Protein AF-A0A4E0QWT2-F1 (afdb_mono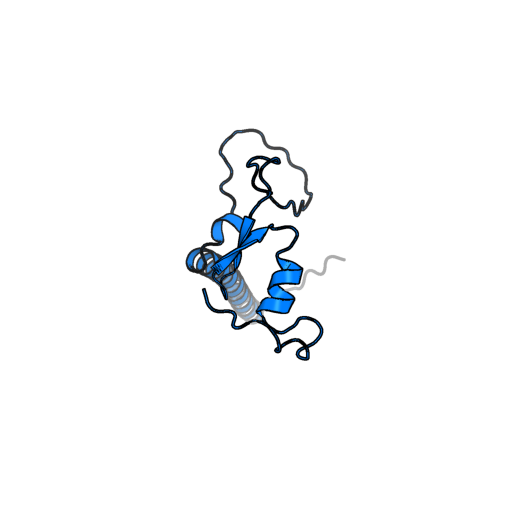mer)

Solvent-accessible surface area (backbone atoms only — not comparable to full-atom values): 7936 Å² total; per-residue (Å²): 136,86,81,77,73,85,82,80,48,68,70,59,54,52,55,50,48,54,54,48,51,53,50,50,52,52,55,50,48,52,55,51,50,53,51,51,51,23,54,78,70,72,46,36,65,76,79,56,59,78,74,72,92,66,85,79,88,74,95,70,100,64,94,71,92,67,84,81,69,77,90,69,68,100,80,61,85,55,64,43,68,40,92,87,77,65,46,81,34,45,54,96,50,40,67,67,45,48,29,50,77,72,66,75,34,94,63,86,82,71,83,74,84,76,95,66,93,128

Radius of gyration: 27.82 Å; Cα contacts (8 Å, |Δi|>4): 43; chains: 1; bounding box: 59×50×70 Å

Structure (mmCIF, N/CA/C/O backbone):
data_AF-A0A4E0QWT2-F1
#
_entry.id   AF-A0A4E0QWT2-F1
#
loop_
_atom_site.group_PDB
_atom_site.id
_atom_site.type_symbol
_atom_site.label_atom_id
_atom_site.label_alt_id
_atom_site.label_comp_id
_atom_site.label_asym_id
_atom_site.label_entity_id
_atom_site.label_seq_id
_atom_site.pdbx_PDB_ins_code
_atom_site.Cartn_x
_atom_site.Cartn_y
_atom_site.Cartn_z
_atom_site.occupancy
_atom_site.B_iso_or_equiv
_atom_site.auth_seq_id
_atom_site.auth_comp_id
_atom_site.auth_asym_id
_atom_site.auth_atom_id
_atom_site.pdbx_PDB_model_num
ATOM 1 N N . MET A 1 1 ? -25.158 21.713 11.020 1.00 38.06 1 MET A N 1
ATOM 2 C CA . MET A 1 1 ? -25.816 20.612 11.754 1.00 38.06 1 MET A CA 1
ATOM 3 C C . MET A 1 1 ? -24.760 19.940 12.617 1.00 38.06 1 MET A C 1
ATOM 5 O O . MET A 1 1 ? -24.001 19.138 12.103 1.00 38.06 1 MET A O 1
ATOM 9 N N . ASN A 1 2 ? -24.641 20.340 13.886 1.00 46.22 2 ASN A N 1
ATOM 10 C CA . ASN A 1 2 ? -23.763 19.670 14.849 1.00 46.22 2 ASN A CA 1
ATOM 11 C C . ASN A 1 2 ? -24.590 18.598 15.555 1.00 46.22 2 ASN A C 1
ATOM 13 O O . ASN A 1 2 ? -25.318 18.898 16.500 1.00 46.22 2 ASN A O 1
ATOM 17 N N . THR A 1 3 ? -24.520 17.364 15.068 1.00 51.03 3 THR A N 1
ATOM 18 C CA . THR A 1 3 ? -25.080 16.207 15.767 1.00 51.03 3 THR A CA 1
ATOM 19 C C . THR A 1 3 ? -24.137 15.858 16.912 1.00 51.03 3 THR A C 1
ATOM 21 O O . THR A 1 3 ? -23.235 15.038 16.762 1.00 51.03 3 THR A O 1
ATOM 24 N N . LYS A 1 4 ? -24.308 16.517 18.063 1.00 56.72 4 LYS A N 1
ATOM 25 C CA . LYS A 1 4 ? -23.804 15.966 19.323 1.00 56.72 4 LYS A CA 1
ATOM 26 C C . LYS A 1 4 ? -24.608 14.694 19.578 1.00 56.72 4 LYS A C 1
ATOM 28 O O . LYS A 1 4 ? -25.752 14.772 20.014 1.00 56.72 4 LYS A O 1
ATOM 33 N N . PHE A 1 5 ? -24.045 13.548 19.211 1.00 57.19 5 PHE A N 1
ATOM 34 C CA . PHE A 1 5 ? -24.546 12.264 19.674 1.00 57.19 5 PHE A CA 1
ATOM 35 C C . PHE A 1 5 ? -24.346 12.233 21.195 1.00 57.19 5 PHE A C 1
ATOM 37 O O . PHE A 1 5 ? -23.219 12.447 21.643 1.00 57.19 5 PHE A O 1
ATOM 44 N N . PRO A 1 6 ? -25.400 12.038 22.001 1.00 57.22 6 PRO A N 1
ATOM 45 C CA . PRO A 1 6 ? -25.236 11.846 23.430 1.00 57.22 6 PRO A CA 1
ATOM 46 C C . PRO A 1 6 ? -24.704 10.427 23.652 1.00 57.22 6 PRO A C 1
ATOM 48 O O . PRO A 1 6 ? -25.461 9.460 23.715 1.00 57.22 6 PRO A O 1
ATOM 51 N N . THR A 1 7 ? -23.381 10.280 23.696 1.00 61.94 7 THR A N 1
ATOM 52 C CA . THR A 1 7 ? -22.708 9.052 24.137 1.00 61.94 7 THR A CA 1
ATOM 53 C C . THR A 1 7 ? -22.578 9.068 25.657 1.00 61.94 7 THR A C 1
ATOM 55 O O . THR A 1 7 ? -21.482 9.183 26.193 1.00 61.94 7 THR A O 1
ATOM 58 N N . ASP A 1 8 ? -23.714 8.963 26.348 1.00 63.38 8 ASP A N 1
ATOM 59 C CA . ASP A 1 8 ? -23.768 8.821 27.813 1.00 63.38 8 ASP A CA 1
ATOM 60 C C . ASP A 1 8 ? -23.942 7.348 28.243 1.00 63.38 8 ASP A C 1
ATOM 62 O O . ASP A 1 8 ? -24.102 7.046 29.423 1.00 63.38 8 ASP A O 1
ATOM 66 N N . ASN A 1 9 ? -23.912 6.407 27.287 1.00 72.56 9 ASN A N 1
ATOM 67 C CA . ASN A 1 9 ? -23.956 4.973 27.564 1.00 72.56 9 ASN A CA 1
ATOM 68 C C . ASN A 1 9 ? -22.526 4.433 27.745 1.00 72.56 9 ASN A C 1
ATOM 70 O O . ASN A 1 9 ? -21.819 4.298 26.745 1.00 72.56 9 ASN A O 1
ATOM 74 N N . PRO A 1 10 ? -22.097 4.072 28.970 1.00 76.50 10 PRO A N 1
ATOM 75 C CA . PRO A 1 10 ? -20.720 3.646 29.241 1.00 76.50 10 PRO A CA 1
ATOM 76 C C . PRO A 1 10 ? -20.326 2.393 28.449 1.00 76.50 10 PRO A C 1
ATOM 78 O O . PRO A 1 10 ? -19.205 2.312 27.964 1.00 76.50 10 PRO A O 1
ATOM 81 N N . GLN A 1 11 ? -21.274 1.478 28.226 1.00 80.31 11 GLN A N 1
ATOM 82 C CA . GLN A 1 11 ? -21.059 0.279 27.407 1.00 80.31 11 GLN A CA 1
ATOM 83 C C . GLN A 1 11 ? -20.816 0.605 25.928 1.00 80.31 11 GLN A C 1
ATOM 85 O O . GLN A 1 11 ? -20.059 -0.083 25.257 1.00 80.31 11 GLN A O 1
ATOM 90 N N . LEU A 1 12 ? -21.449 1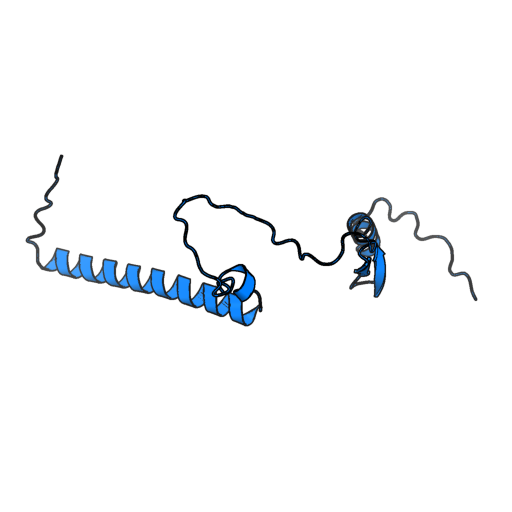.660 25.403 1.00 83.81 12 LEU A N 1
ATOM 91 C CA . LEU A 1 12 ? -21.241 2.074 24.015 1.00 83.81 12 LEU A CA 1
ATOM 92 C C . LEU A 1 12 ? -19.867 2.724 23.841 1.00 83.81 12 LEU A C 1
ATOM 94 O O . LEU A 1 12 ? -19.212 2.506 22.828 1.00 83.81 12 LEU A O 1
ATOM 98 N N . THR A 1 13 ? -19.432 3.506 24.828 1.00 85.25 13 THR A N 1
ATOM 99 C CA . THR A 1 13 ? -18.107 4.133 24.835 1.00 85.25 13 THR A CA 1
ATOM 100 C C . THR A 1 13 ? -16.990 3.094 24.936 1.00 85.25 13 THR A C 1
ATOM 102 O O . THR A 1 13 ? -15.979 3.234 24.260 1.00 85.25 13 THR A O 1
ATOM 105 N N . GLU A 1 14 ? -17.182 2.041 25.732 1.00 89.94 14 GLU A N 1
ATOM 106 C CA . GLU A 1 14 ? -16.239 0.921 25.844 1.00 89.94 14 GLU A CA 1
ATOM 107 C C . GLU A 1 14 ? -16.063 0.198 24.502 1.00 89.94 14 GLU A C 1
ATOM 109 O O . GLU A 1 14 ? -14.952 0.140 23.986 1.00 89.94 14 GLU A O 1
ATOM 114 N N . VAL A 1 15 ? -17.166 -0.205 23.861 1.00 91.81 15 VAL A N 1
ATOM 115 C CA . VAL A 1 15 ? -17.134 -0.849 22.533 1.00 91.81 15 VAL A CA 1
ATOM 116 C C . VAL A 1 15 ? -16.544 0.072 21.459 1.00 91.81 15 VAL A C 1
ATOM 118 O O . VAL A 1 15 ? -15.828 -0.379 20.570 1.00 91.81 15 VAL A O 1
ATOM 121 N N . LEU A 1 16 ? -16.827 1.377 21.515 1.00 92.19 16 LEU A N 1
ATOM 122 C CA . LEU A 1 16 ? -16.238 2.343 20.584 1.00 92.19 16 LEU A CA 1
ATOM 123 C C . LEU A 1 16 ? -14.720 2.441 20.745 1.00 92.19 16 LEU A C 1
ATOM 125 O O . LEU A 1 16 ? -14.026 2.517 19.735 1.00 92.19 16 LEU A O 1
ATOM 129 N N . ASN A 1 17 ? -14.216 2.442 21.979 1.00 92.00 17 ASN A N 1
ATOM 130 C CA . ASN A 1 17 ? -12.779 2.487 22.230 1.00 92.00 17 ASN A CA 1
ATOM 131 C C . ASN A 1 17 ? -12.093 1.213 21.735 1.00 92.00 17 ASN A C 1
ATOM 133 O O . ASN A 1 17 ? -11.092 1.326 21.041 1.00 92.00 17 ASN A O 1
ATOM 137 N N . GLU A 1 18 ? -12.672 0.036 21.985 1.00 95.69 18 GLU A N 1
ATOM 138 C CA . GLU A 1 18 ? -12.144 -1.234 21.460 1.00 95.69 18 GLU A CA 1
ATOM 139 C C . GLU A 1 18 ? -12.031 -1.212 19.929 1.00 95.69 18 GLU A C 1
ATOM 141 O O . GLU A 1 18 ? -10.988 -1.536 19.368 1.00 95.69 18 GLU A O 1
ATOM 146 N N . VAL A 1 19 ? -13.075 -0.748 19.235 1.00 95.62 19 VAL A N 1
ATOM 147 C CA . VAL A 1 19 ? -13.061 -0.643 17.766 1.00 95.62 19 VAL A CA 1
ATOM 148 C C . VAL A 1 19 ? -12.024 0.371 17.279 1.00 95.62 19 VAL A C 1
ATOM 150 O O . VAL A 1 19 ? -11.394 0.169 16.240 1.00 95.62 19 VAL A O 1
ATOM 153 N N . VAL A 1 20 ? -11.861 1.487 17.988 1.00 96.25 20 VAL A N 1
ATOM 154 C CA . VAL A 1 20 ? -10.855 2.497 17.644 1.00 96.25 20 VAL A CA 1
ATOM 155 C C . VAL A 1 20 ? -9.446 1.945 17.845 1.00 96.25 20 VAL A C 1
ATOM 157 O O . VAL A 1 20 ? -8.612 2.140 16.963 1.00 96.25 20 VAL A O 1
ATOM 160 N N . ASP A 1 21 ? -9.196 1.228 18.936 1.00 96.69 21 ASP A N 1
ATOM 161 C CA . ASP A 1 21 ? -7.905 0.598 19.213 1.00 96.69 21 ASP A CA 1
ATOM 162 C C . ASP A 1 21 ? -7.567 -0.452 18.141 1.00 96.69 21 ASP A C 1
ATOM 164 O O . ASP A 1 21 ? -6.484 -0.399 17.555 1.00 96.69 21 ASP A O 1
ATOM 168 N N . ASP A 1 22 ? -8.526 -1.301 17.756 1.00 96.75 22 ASP A N 1
ATOM 169 C CA . ASP A 1 22 ? -8.356 -2.275 16.666 1.00 96.75 22 ASP A CA 1
ATOM 170 C C . ASP A 1 22 ? -8.024 -1.600 15.321 1.00 96.75 22 ASP A C 1
ATOM 172 O O . ASP A 1 22 ? -7.203 -2.089 14.529 1.00 96.75 22 ASP A O 1
ATOM 176 N N . LEU A 1 23 ? -8.660 -0.458 15.034 1.00 97.00 23 LEU A N 1
ATOM 177 C CA . LEU A 1 23 ? -8.384 0.326 13.829 1.00 97.00 23 LEU A CA 1
ATOM 178 C C . LEU A 1 23 ? -6.986 0.946 13.869 1.00 97.00 23 LEU A C 1
ATOM 180 O O . LEU A 1 23 ? -6.295 0.951 12.845 1.00 97.00 23 LEU A O 1
ATOM 184 N N . ILE A 1 24 ? -6.568 1.460 15.026 1.00 97.00 24 ILE A N 1
ATOM 185 C CA . ILE A 1 24 ? -5.233 2.029 15.225 1.00 97.00 24 ILE A CA 1
ATOM 186 C C . ILE A 1 24 ? -4.178 0.946 14.997 1.00 97.00 24 ILE A C 1
ATOM 188 O O . ILE A 1 24 ? -3.269 1.151 14.187 1.00 97.00 24 ILE A O 1
ATOM 192 N N . ASP A 1 25 ? -4.335 -0.216 15.624 1.00 97.38 25 ASP A N 1
ATOM 193 C CA . ASP A 1 25 ? -3.405 -1.336 15.481 1.00 97.38 25 ASP A CA 1
ATOM 194 C C . ASP A 1 25 ? -3.321 -1.818 14.031 1.00 97.38 25 ASP A C 1
ATOM 196 O O . ASP A 1 25 ? -2.222 -2.003 13.497 1.00 97.38 25 ASP A O 1
ATOM 200 N N . SER A 1 26 ? -4.463 -1.929 13.348 1.00 96.06 26 SER A N 1
ATOM 201 C CA . SER A 1 26 ? -4.509 -2.288 11.926 1.00 96.06 26 SER A CA 1
ATOM 202 C C . SER A 1 26 ? -3.734 -1.286 11.059 1.00 96.06 26 SER A C 1
ATOM 204 O O . SER A 1 26 ? -2.919 -1.684 10.223 1.00 96.06 26 SER A O 1
ATOM 206 N N . CYS A 1 27 ? -3.915 0.019 11.291 1.00 95.75 27 CYS A N 1
ATOM 207 C CA . CYS A 1 27 ? -3.194 1.065 10.558 1.00 95.75 27 CYS A CA 1
ATOM 208 C C . CYS A 1 27 ? -1.680 1.031 10.822 1.00 95.75 27 CYS A C 1
ATOM 210 O O . CYS A 1 27 ? -0.878 1.221 9.901 1.00 95.75 27 CYS A O 1
ATOM 212 N N . ILE A 1 28 ? -1.276 0.801 12.074 1.00 96.69 28 ILE A N 1
ATOM 213 C CA . ILE A 1 28 ? 0.138 0.738 12.458 1.00 96.69 28 ILE A CA 1
ATOM 214 C C . ILE A 1 28 ? 0.808 -0.481 11.814 1.00 96.69 28 ILE A C 1
ATOM 216 O O . ILE A 1 28 ? 1.891 -0.356 11.229 1.00 96.69 28 ILE A O 1
ATOM 220 N N . LEU A 1 29 ? 0.165 -1.649 11.877 1.00 95.81 29 LEU A N 1
ATOM 221 C CA . LEU A 1 29 ? 0.691 -2.888 11.303 1.00 95.81 29 LEU A CA 1
ATOM 222 C C . LEU A 1 29 ? 0.869 -2.792 9.787 1.00 95.81 29 LEU A C 1
ATOM 224 O O . LEU A 1 29 ? 1.906 -3.223 9.275 1.00 95.81 29 LEU A O 1
ATOM 228 N N . ASP A 1 30 ? -0.074 -2.172 9.077 1.00 95.06 30 ASP A N 1
ATOM 229 C CA . ASP A 1 30 ? 0.040 -1.940 7.635 1.00 95.06 30 ASP A CA 1
ATOM 230 C C . ASP A 1 30 ? 1.293 -1.121 7.285 1.00 95.06 30 ASP A C 1
ATOM 232 O O . ASP A 1 30 ? 2.059 -1.494 6.387 1.00 95.06 30 ASP A O 1
ATOM 236 N N . GLY A 1 31 ? 1.561 -0.045 8.034 1.00 90.69 31 GLY A N 1
ATOM 237 C CA . GLY A 1 31 ? 2.769 0.766 7.862 1.00 90.69 31 GLY A CA 1
ATOM 238 C C . GLY A 1 31 ? 4.055 -0.025 8.123 1.00 90.69 31 GLY A C 1
ATOM 239 O O . GLY A 1 31 ? 4.995 0.012 7.317 1.00 90.69 31 GLY A O 1
ATOM 240 N N . ILE A 1 32 ? 4.085 -0.799 9.212 1.00 94.50 32 ILE A N 1
ATOM 241 C CA . ILE A 1 32 ? 5.234 -1.644 9.574 1.00 94.50 32 ILE A CA 1
ATOM 242 C C . ILE A 1 32 ? 5.494 -2.694 8.491 1.00 94.50 32 ILE A C 1
ATOM 244 O O . ILE A 1 32 ? 6.637 -2.860 8.055 1.00 94.50 32 ILE A O 1
ATOM 248 N N . PHE A 1 33 ? 4.461 -3.393 8.018 1.00 94.88 33 PHE A N 1
ATOM 249 C CA . PHE A 1 33 ? 4.620 -4.427 6.999 1.00 94.88 33 PHE A CA 1
ATOM 250 C C . PHE A 1 33 ? 5.012 -3.858 5.641 1.00 94.88 33 PHE A C 1
ATOM 252 O O . PHE A 1 33 ? 5.834 -4.472 4.952 1.00 94.88 33 PHE A O 1
ATOM 259 N N . ALA A 1 34 ? 4.501 -2.685 5.266 1.00 90.88 34 ALA A N 1
ATOM 260 C CA . ALA A 1 34 ? 4.928 -1.996 4.054 1.00 90.88 34 ALA A CA 1
ATOM 261 C C . ALA A 1 34 ? 6.432 -1.683 4.092 1.00 90.88 34 ALA A C 1
ATOM 263 O O . ALA A 1 34 ? 7.153 -1.997 3.138 1.00 90.88 34 ALA A O 1
ATOM 264 N N . MET A 1 35 ? 6.921 -1.147 5.212 1.00 88.69 35 MET A N 1
ATOM 265 C CA . MET A 1 35 ? 8.339 -0.838 5.406 1.00 88.69 35 MET A CA 1
ATOM 266 C C . MET A 1 35 ? 9.204 -2.103 5.484 1.00 88.69 35 MET A C 1
ATOM 268 O O . MET A 1 35 ? 10.227 -2.195 4.806 1.00 88.69 35 MET A O 1
ATOM 272 N N . HIS A 1 36 ? 8.783 -3.119 6.237 1.00 92.94 36 HIS A N 1
ATOM 273 C CA . HIS A 1 36 ? 9.497 -4.393 6.322 1.00 92.94 36 HIS A CA 1
ATOM 274 C C . HIS A 1 36 ? 9.600 -5.075 4.949 1.00 92.94 36 HIS A C 1
ATOM 276 O O . HIS A 1 36 ? 10.667 -5.563 4.570 1.00 92.94 36 HIS A O 1
ATOM 282 N N . ARG A 1 37 ? 8.517 -5.060 4.158 1.00 91.31 37 ARG A N 1
ATOM 283 C CA . ARG A 1 37 ? 8.519 -5.548 2.771 1.00 91.31 37 ARG A CA 1
ATOM 284 C C . ARG A 1 37 ? 9.494 -4.751 1.904 1.00 91.31 37 ARG A C 1
ATOM 286 O O . ARG A 1 37 ? 10.212 -5.360 1.113 1.00 91.31 37 ARG A O 1
ATOM 293 N N . ALA A 1 38 ? 9.527 -3.430 2.062 1.00 89.62 38 ALA A N 1
ATOM 294 C CA . ALA A 1 38 ? 10.427 -2.542 1.335 1.00 89.62 38 ALA A CA 1
ATOM 295 C C . ALA A 1 38 ? 11.902 -2.825 1.616 1.00 89.62 38 ALA A C 1
ATOM 297 O O . ALA A 1 38 ? 12.690 -2.914 0.677 1.00 89.62 38 ALA A O 1
ATOM 298 N N . ILE A 1 39 ? 12.256 -3.033 2.884 1.00 88.75 39 ILE A N 1
ATOM 299 C CA . ILE A 1 39 ? 13.609 -3.412 3.307 1.00 88.75 39 ILE A CA 1
ATOM 300 C C . ILE A 1 39 ? 13.965 -4.794 2.759 1.00 88.75 39 ILE A C 1
ATOM 302 O O . ILE A 1 39 ? 15.003 -4.971 2.131 1.00 88.75 39 ILE A O 1
ATOM 306 N N . LYS A 1 40 ? 13.083 -5.781 2.948 1.00 92.50 40 LYS A N 1
ATOM 307 C CA . LYS A 1 40 ? 13.351 -7.173 2.560 1.00 92.50 40 LYS A CA 1
ATOM 308 C C . LYS A 1 40 ? 13.550 -7.357 1.053 1.00 92.50 40 LYS A C 1
ATOM 310 O O . LYS A 1 40 ? 14.268 -8.261 0.638 1.00 92.50 40 LYS A O 1
ATOM 315 N N . LEU A 1 41 ? 12.881 -6.543 0.243 1.00 90.12 41 LEU A N 1
ATOM 316 C CA . LEU A 1 41 ? 12.983 -6.559 -1.219 1.00 90.12 41 LEU A CA 1
ATOM 317 C C . LEU A 1 41 ? 13.897 -5.445 -1.761 1.00 90.12 41 LEU A C 1
ATOM 319 O O . LEU A 1 41 ? 13.919 -5.229 -2.970 1.00 90.12 41 LEU A O 1
ATOM 323 N N . ASP A 1 42 ? 14.620 -4.752 -0.878 1.00 84.12 42 ASP A N 1
ATOM 324 C CA . ASP A 1 42 ? 15.639 -3.747 -1.197 1.00 84.12 42 ASP A CA 1
ATOM 325 C C . ASP A 1 42 ? 15.142 -2.557 -2.045 1.00 84.12 42 ASP A C 1
ATOM 327 O O . ASP A 1 42 ? 15.874 -1.959 -2.830 1.00 84.12 42 ASP A O 1
ATOM 331 N N . TYR A 1 43 ? 13.869 -2.179 -1.882 1.00 86.56 43 TYR A N 1
ATOM 332 C CA . TYR A 1 43 ? 13.270 -1.016 -2.553 1.00 86.56 43 TYR A CA 1
ATOM 333 C C . TYR A 1 43 ? 12.866 0.103 -1.582 1.00 86.56 43 TYR A C 1
ATOM 335 O O . TYR A 1 43 ? 12.136 1.018 -1.962 1.00 86.56 43 TYR A O 1
ATOM 343 N N . LEU A 1 44 ? 13.355 0.071 -0.335 1.00 81.50 44 LEU A N 1
ATOM 344 C CA . LEU A 1 44 ? 13.095 1.118 0.665 1.00 81.50 44 LEU A CA 1
ATOM 345 C C . LEU A 1 44 ? 13.448 2.521 0.147 1.00 81.50 44 LEU A C 1
ATOM 347 O O . LEU A 1 44 ? 12.671 3.449 0.346 1.00 81.50 44 LEU A O 1
ATOM 351 N N . HIS A 1 45 ? 14.547 2.640 -0.601 1.00 78.06 45 HIS A N 1
ATOM 352 C CA . HIS A 1 45 ? 15.003 3.880 -1.238 1.00 78.06 45 HIS A CA 1
ATOM 353 C C . HIS A 1 45 ? 13.967 4.527 -2.182 1.00 78.06 45 HIS A C 1
ATOM 355 O O . HIS A 1 45 ? 14.067 5.713 -2.482 1.00 78.06 45 HIS A O 1
ATOM 361 N N . VAL A 1 46 ? 12.978 3.763 -2.662 1.00 78.44 46 VAL A N 1
ATOM 362 C CA . VAL A 1 46 ? 11.885 4.257 -3.518 1.00 78.44 46 VAL A CA 1
ATOM 363 C C . VAL A 1 46 ? 10.737 4.843 -2.691 1.00 78.44 46 VAL A C 1
ATOM 365 O O . VAL A 1 46 ? 10.056 5.754 -3.153 1.00 78.44 46 VAL A O 1
ATOM 368 N N . ILE A 1 47 ? 10.499 4.316 -1.487 1.00 73.06 47 ILE A N 1
ATOM 369 C CA . ILE A 1 47 ? 9.378 4.725 -0.622 1.00 73.06 47 ILE A CA 1
ATOM 370 C C . ILE A 1 47 ? 9.793 5.846 0.331 1.00 73.06 47 ILE A C 1
ATOM 372 O O . ILE A 1 47 ? 9.025 6.777 0.554 1.00 73.06 47 ILE A O 1
ATOM 376 N N . ALA A 1 48 ? 10.999 5.755 0.881 1.00 69.75 48 ALA A N 1
ATOM 377 C CA . ALA A 1 48 ? 11.590 6.755 1.753 1.00 69.75 48 ALA A CA 1
ATOM 378 C C . ALA A 1 48 ? 12.927 7.179 1.131 1.00 69.75 48 ALA A C 1
ATOM 380 O O . ALA A 1 48 ? 13.972 6.648 1.514 1.00 69.75 48 ALA A O 1
ATOM 381 N N . PRO A 1 49 ? 12.915 8.066 0.116 1.00 64.50 49 PRO A N 1
ATOM 382 C CA . PRO A 1 49 ? 14.155 8.660 -0.348 1.00 64.50 49 PRO A CA 1
ATOM 383 C C . PRO A 1 49 ? 14.765 9.403 0.839 1.00 64.50 49 PRO A C 1
ATOM 385 O O . PRO A 1 49 ? 14.107 10.260 1.430 1.00 64.50 49 PRO A O 1
ATOM 388 N N . GLU A 1 50 ? 15.995 9.044 1.209 1.00 57.62 50 GLU A N 1
ATOM 389 C CA . GLU A 1 50 ? 16.782 9.816 2.167 1.00 57.62 50 GLU A CA 1
ATOM 390 C C . GLU A 1 50 ? 16.723 11.274 1.709 1.00 57.62 50 GLU A C 1
ATOM 392 O O . GLU A 1 50 ? 17.172 11.606 0.607 1.00 57.62 50 GLU A O 1
ATOM 397 N N . GLN A 1 51 ? 16.081 12.132 2.505 1.00 55.50 51 GLN A N 1
ATOM 398 C CA . GLN A 1 51 ? 16.143 13.560 2.262 1.00 55.50 51 GLN A CA 1
ATOM 399 C C . GLN A 1 51 ? 17.610 13.927 2.445 1.00 55.50 51 GLN A C 1
ATOM 401 O O . GLN A 1 51 ? 18.103 13.972 3.571 1.00 55.50 51 GLN A O 1
ATOM 406 N N . ALA A 1 52 ? 18.325 14.107 1.331 1.00 48.31 52 ALA A N 1
ATOM 407 C CA . ALA A 1 52 ? 19.632 14.732 1.349 1.00 48.31 52 ALA A CA 1
ATOM 408 C C . ALA A 1 52 ? 19.465 16.028 2.1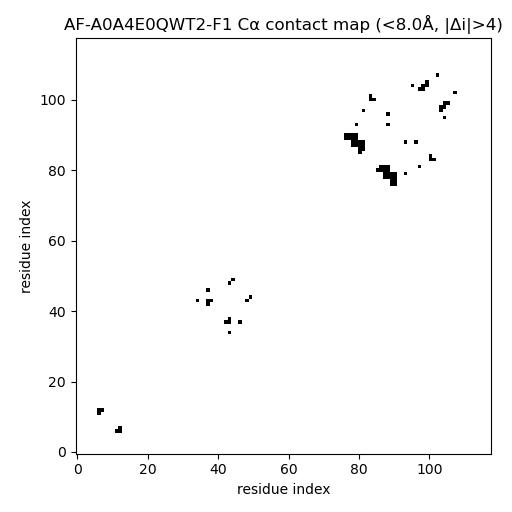43 1.00 48.31 52 ALA A C 1
ATOM 410 O O . ALA A 1 52 ? 18.623 16.863 1.810 1.00 48.31 52 ALA A O 1
ATOM 411 N N . ASN A 1 53 ? 20.173 16.107 3.265 1.00 47.38 53 ASN A N 1
ATOM 412 C CA . ASN A 1 53 ? 20.129 17.207 4.213 1.00 47.38 53 ASN A CA 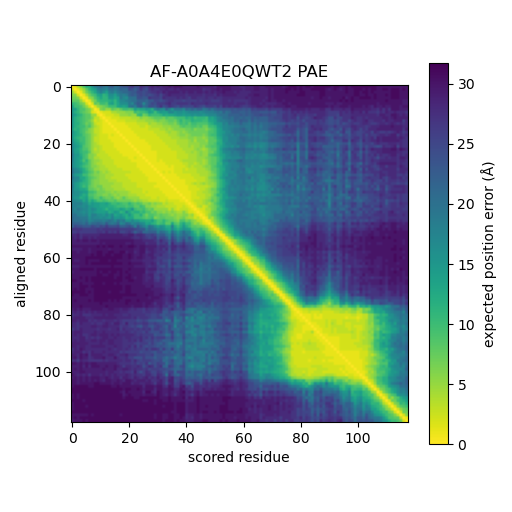1
ATOM 413 C C . ASN A 1 53 ? 20.848 18.428 3.630 1.00 47.38 53 ASN A C 1
ATOM 415 O O . ASN A 1 53 ? 21.855 18.888 4.162 1.00 47.38 53 ASN A O 1
ATOM 419 N N . ASP A 1 54 ? 20.311 18.936 2.529 1.00 41.50 54 ASP A N 1
ATOM 420 C CA . ASP A 1 54 ? 20.730 20.166 1.896 1.00 41.50 54 ASP A CA 1
ATOM 421 C C . ASP A 1 54 ? 19.498 21.066 1.970 1.00 41.50 54 ASP A C 1
ATOM 423 O O . ASP A 1 54 ? 18.451 20.752 1.406 1.00 41.50 54 ASP A O 1
ATOM 427 N N . GLY A 1 55 ? 19.594 22.089 2.815 1.00 47.69 55 GLY A N 1
ATOM 428 C CA . GLY A 1 55 ? 18.460 22.837 3.338 1.00 47.69 55 GLY A CA 1
ATOM 429 C C . GLY A 1 55 ? 17.522 23.467 2.307 1.00 47.69 55 GLY A C 1
ATOM 430 O O . GLY A 1 55 ? 17.787 23.523 1.113 1.00 47.69 55 GLY A O 1
ATOM 431 N N . GLU A 1 56 ? 16.462 24.042 2.879 1.00 40.22 56 GLU A N 1
ATOM 432 C CA . GLU A 1 56 ? 15.401 24.847 2.261 1.00 40.22 56 GLU A CA 1
ATOM 433 C C . GLU A 1 56 ? 14.119 24.063 1.930 1.00 40.22 56 GLU A C 1
ATOM 435 O O . GLU A 1 56 ? 13.957 23.421 0.895 1.00 40.22 56 GLU A O 1
ATOM 440 N N . PHE A 1 57 ? 13.151 24.185 2.847 1.00 44.69 57 PHE A N 1
ATOM 441 C CA . PHE A 1 57 ? 11.732 23.994 2.555 1.00 44.69 57 PHE A CA 1
ATOM 442 C C . PHE A 1 57 ? 11.340 24.813 1.312 1.00 44.69 57 PHE A C 1
ATOM 444 O O . PHE A 1 57 ? 11.705 25.985 1.202 1.00 44.69 57 PHE A O 1
ATOM 451 N N . PRO A 1 58 ? 10.457 24.265 0.466 1.00 44.09 58 PRO A N 1
ATOM 452 C CA . PRO A 1 58 ? 9.158 24.912 0.397 1.00 44.09 58 PRO A CA 1
ATOM 453 C C . PRO A 1 58 ? 8.004 23.915 0.479 1.00 44.09 58 PRO A C 1
ATOM 455 O O . PRO A 1 58 ? 7.916 22.927 -0.249 1.00 44.09 58 PRO A O 1
ATOM 458 N N . ASP A 1 59 ? 7.084 24.263 1.368 1.00 53.56 59 ASP A N 1
ATOM 459 C CA . ASP A 1 59 ? 5.661 23.980 1.270 1.00 53.56 59 ASP A CA 1
ATOM 460 C C . ASP A 1 59 ? 5.156 24.216 -0.166 1.00 53.56 59 ASP A C 1
ATOM 462 O O . ASP A 1 59 ? 5.146 25.350 -0.644 1.00 53.56 59 ASP A O 1
ATOM 466 N N . ASN A 1 60 ? 4.774 23.144 -0.868 1.00 37.72 60 ASN A N 1
ATOM 467 C CA . ASN A 1 60 ? 3.679 23.174 -1.837 1.00 37.72 60 ASN A CA 1
ATOM 468 C C . ASN A 1 60 ? 3.240 21.744 -2.187 1.00 37.72 60 ASN A C 1
ATOM 470 O O . ASN A 1 60 ? 3.979 20.973 -2.809 1.00 37.72 60 ASN A O 1
ATOM 474 N N . GLY A 1 61 ? 2.008 21.404 -1.816 1.00 45.53 61 GLY A N 1
ATOM 475 C CA . GLY A 1 61 ? 1.353 20.145 -2.140 1.00 45.53 61 GLY A CA 1
ATOM 476 C C . GLY A 1 61 ? 1.207 19.912 -3.644 1.00 45.53 61 GLY A C 1
ATOM 477 O O . GLY A 1 61 ? 0.177 20.213 -4.244 1.00 45.53 61 GLY A O 1
ATOM 478 N N . SER A 1 62 ? 2.200 19.270 -4.258 1.00 36.88 62 SER A N 1
ATOM 479 C CA . SER A 1 62 ? 1.992 18.593 -5.532 1.00 36.88 62 SER A CA 1
ATOM 480 C C . SER A 1 62 ? 2.702 17.247 -5.552 1.00 36.88 62 SER A C 1
ATOM 482 O O . SER A 1 62 ? 3.925 17.148 -5.519 1.00 36.88 62 SER A O 1
ATOM 484 N N . LEU A 1 63 ? 1.883 16.198 -5.620 1.00 45.78 63 LEU A N 1
ATOM 485 C CA . LEU A 1 63 ? 2.253 14.836 -5.968 1.00 45.78 63 LEU A CA 1
ATOM 486 C C . LEU A 1 63 ? 2.963 14.854 -7.332 1.00 45.78 63 LEU A C 1
ATOM 488 O O . LEU A 1 63 ? 2.338 14.748 -8.388 1.00 45.78 63 LEU A O 1
ATOM 492 N N . ARG A 1 64 ? 4.280 15.043 -7.329 1.00 40.16 64 ARG A N 1
ATOM 493 C CA . ARG A 1 64 ? 5.116 14.867 -8.513 1.00 40.16 64 ARG A CA 1
ATOM 494 C C . ARG A 1 64 ? 5.619 13.436 -8.474 1.00 40.16 64 ARG A C 1
ATOM 496 O O . ARG A 1 64 ? 6.647 13.136 -7.882 1.00 40.16 64 ARG A O 1
ATOM 503 N N . LEU A 1 65 ? 4.857 12.562 -9.130 1.00 47.94 65 LEU A N 1
ATOM 504 C CA . LEU A 1 65 ? 5.309 11.264 -9.622 1.00 47.94 65 LEU A CA 1
ATOM 505 C C . LEU A 1 65 ? 6.447 11.517 -10.628 1.00 47.94 65 LEU A C 1
ATOM 507 O O . LEU A 1 65 ? 6.244 11.568 -11.839 1.00 47.94 65 LEU A O 1
ATOM 511 N N . GLY A 1 66 ? 7.629 11.821 -10.105 1.00 39.03 66 GLY A N 1
ATOM 512 C CA . GLY A 1 66 ? 8.810 12.195 -10.860 1.00 39.03 66 GLY A CA 1
ATOM 513 C C . GLY A 1 66 ? 9.785 11.039 -10.852 1.00 39.03 66 GLY A C 1
ATOM 514 O O . GLY A 1 66 ? 10.531 10.870 -9.898 1.00 39.03 66 GLY A O 1
ATOM 515 N N . VAL A 1 67 ? 9.760 10.260 -11.932 1.00 52.50 67 VAL A N 1
ATOM 516 C CA . VAL A 1 67 ? 10.819 9.337 -12.343 1.00 52.50 67 VAL A CA 1
ATOM 517 C C . VAL A 1 67 ? 12.179 9.988 -12.077 1.00 52.50 67 VAL A C 1
ATOM 519 O O . VAL A 1 67 ? 12.610 10.859 -12.838 1.00 52.50 67 VAL A O 1
ATOM 522 N N . THR A 1 68 ? 12.872 9.577 -11.014 1.00 44.00 68 THR A N 1
ATOM 523 C CA . THR A 1 68 ? 14.274 9.936 -10.805 1.00 44.00 68 THR A CA 1
ATOM 524 C C . THR A 1 68 ? 15.100 9.081 -11.752 1.00 44.00 68 THR A C 1
ATOM 526 O O . THR A 1 68 ? 15.653 8.032 -11.437 1.00 44.00 68 THR A O 1
ATOM 529 N N . SER A 1 69 ? 15.111 9.549 -12.997 1.00 46.88 69 SER A N 1
ATOM 530 C CA . SER A 1 69 ? 16.077 9.165 -14.008 1.00 46.88 69 SER A CA 1
ATOM 531 C C . SER A 1 69 ? 17.462 9.402 -13.419 1.00 46.88 69 SER A C 1
ATOM 533 O O . SER A 1 69 ? 17.823 10.546 -13.131 1.00 46.88 69 SER A O 1
ATOM 535 N N . GLY A 1 70 ? 18.223 8.322 -13.237 1.00 45.38 70 GLY A N 1
ATOM 536 C CA . GLY A 1 70 ? 19.644 8.391 -12.938 1.00 45.38 70 GLY A CA 1
ATOM 537 C C . GLY A 1 70 ? 20.310 9.346 -13.921 1.00 45.38 70 GLY A C 1
ATOM 538 O O . GLY A 1 70 ? 20.303 9.131 -15.134 1.00 45.38 70 GLY A O 1
ATOM 539 N N . ARG A 1 71 ? 20.843 10.450 -13.398 1.00 50.31 71 ARG A N 1
ATOM 540 C CA . ARG A 1 71 ? 21.689 11.363 -14.160 1.00 50.31 71 ARG A CA 1
ATOM 541 C C . ARG A 1 71 ? 23.073 10.732 -14.255 1.00 50.31 71 ARG A C 1
ATOM 543 O O . ARG A 1 71 ? 24.007 11.176 -13.605 1.00 50.31 71 ARG A O 1
ATOM 550 N N . GLU A 1 72 ? 23.196 9.712 -15.095 1.00 46.88 72 GLU A N 1
ATOM 551 C CA . GLU A 1 72 ? 24.475 9.321 -15.676 1.00 46.88 72 GLU A CA 1
ATOM 552 C C . GLU A 1 72 ? 24.377 9.395 -17.206 1.00 46.88 72 GLU A C 1
ATOM 554 O O . GLU A 1 72 ? 23.763 8.578 -17.880 1.00 46.88 72 GLU A O 1
ATOM 559 N N . ASN A 1 73 ? 24.980 10.451 -17.752 1.00 45.59 73 ASN A N 1
ATOM 560 C CA . ASN A 1 73 ? 25.562 10.498 -19.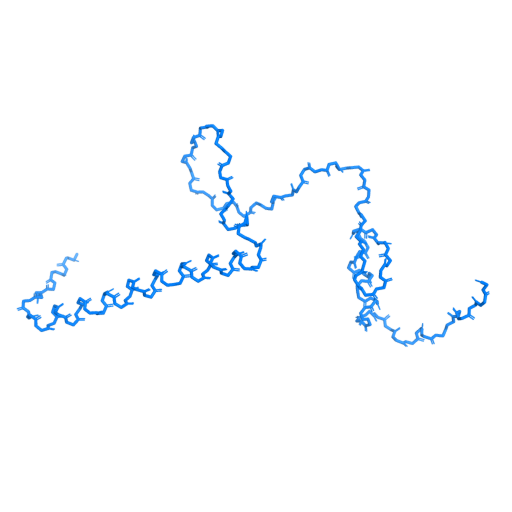093 1.00 45.59 73 ASN A CA 1
ATOM 561 C C . ASN A 1 73 ? 24.660 10.074 -20.272 1.00 45.59 73 ASN A C 1
ATOM 563 O O . ASN A 1 73 ? 24.765 8.981 -20.826 1.00 45.59 73 ASN A O 1
ATOM 567 N N . ALA A 1 74 ? 23.883 11.033 -20.779 1.00 51.59 74 ALA A N 1
ATOM 568 C CA . ALA A 1 74 ? 23.078 10.949 -22.002 1.00 51.59 74 ALA A CA 1
ATOM 569 C C . ALA A 1 74 ? 23.880 10.831 -23.328 1.00 51.59 74 ALA A C 1
ATOM 571 O O . ALA A 1 74 ? 23.487 11.428 -24.331 1.00 51.59 74 ALA A O 1
ATOM 572 N N . LYS A 1 75 ? 25.001 10.091 -23.376 1.00 52.12 75 LYS A N 1
ATOM 573 C CA . LYS A 1 75 ? 25.753 9.818 -24.627 1.00 52.12 75 LYS A CA 1
ATOM 574 C C . LYS A 1 75 ? 26.388 8.425 -24.740 1.00 52.12 75 LYS A C 1
ATOM 576 O O . LYS A 1 75 ? 27.095 8.174 -25.711 1.00 52.12 75 LYS A O 1
ATOM 581 N N . ALA A 1 76 ? 26.122 7.497 -23.825 1.00 53.56 76 ALA A N 1
ATOM 582 C CA . ALA A 1 76 ? 26.378 6.081 -24.080 1.00 53.56 76 ALA A CA 1
ATOM 583 C C . ALA A 1 76 ? 25.046 5.434 -24.463 1.00 53.56 76 ALA A C 1
ATOM 585 O O . ALA A 1 76 ? 24.064 5.578 -23.741 1.00 53.56 76 ALA A O 1
ATOM 586 N N . ALA A 1 77 ? 24.982 4.743 -25.602 1.00 60.50 77 ALA A N 1
ATOM 587 C CA . ALA A 1 77 ? 23.840 3.893 -25.912 1.00 60.50 77 ALA A CA 1
ATOM 588 C C . ALA A 1 77 ? 23.710 2.856 -24.785 1.00 60.50 77 ALA A C 1
ATOM 590 O O . ALA A 1 77 ? 24.487 1.899 -24.734 1.00 60.50 77 ALA A O 1
ATOM 591 N N . SER A 1 78 ? 22.789 3.087 -23.845 1.00 78.44 78 SER A N 1
ATOM 592 C CA . SER A 1 78 ? 22.616 2.230 -22.677 1.00 78.44 78 SER A CA 1
ATOM 593 C C . SER A 1 78 ? 22.326 0.813 -23.162 1.00 78.44 78 SER A C 1
ATOM 595 O O . SER A 1 78 ? 21.483 0.585 -24.031 1.00 78.44 78 SER A O 1
ATOM 597 N N . CYS A 1 79 ? 23.114 -0.145 -22.687 1.00 83.19 79 CYS A N 1
ATOM 598 C CA . CYS A 1 79 ? 23.059 -1.529 -23.126 1.00 83.19 79 CYS A CA 1
ATOM 599 C C . CYS A 1 79 ? 22.711 -2.400 -21.923 1.00 83.19 79 CYS A C 1
ATOM 601 O O . CYS A 1 79 ? 23.389 -2.357 -20.900 1.00 83.19 79 CYS A O 1
ATOM 603 N N . CYS A 1 80 ? 21.644 -3.177 -22.045 1.00 84.62 80 CYS A N 1
ATOM 604 C CA . CYS A 1 80 ? 21.124 -4.065 -21.018 1.00 84.62 80 CYS A CA 1
ATOM 605 C C . CYS A 1 80 ? 21.527 -5.510 -21.337 1.00 84.62 80 CYS A C 1
ATOM 607 O O . CYS A 1 80 ? 21.584 -5.914 -22.501 1.00 84.62 80 CYS A O 1
ATOM 609 N N . ARG A 1 81 ? 21.794 -6.324 -20.314 1.00 89.31 81 ARG A N 1
ATOM 610 C CA . ARG A 1 81 ? 22.066 -7.756 -20.494 1.00 89.31 81 ARG A CA 1
ATOM 611 C C . ARG A 1 81 ? 20.768 -8.547 -20.360 1.00 89.31 81 ARG A C 1
ATOM 613 O O . ARG A 1 81 ? 20.088 -8.441 -19.346 1.00 89.31 81 ARG A O 1
ATOM 620 N N . CYS A 1 82 ? 20.431 -9.360 -21.359 1.00 86.69 82 CYS A N 1
ATOM 621 C CA . CYS A 1 82 ? 19.275 -10.250 -21.265 1.00 86.69 82 CYS A CA 1
ATOM 622 C C . CYS A 1 82 ? 19.551 -11.385 -20.271 1.00 86.69 82 CYS A C 1
ATOM 624 O O . CYS A 1 82 ? 20.546 -12.086 -20.409 1.00 86.69 82 CYS A O 1
ATOM 626 N N . VAL A 1 83 ? 18.662 -11.617 -19.306 1.00 86.81 83 VAL A N 1
ATOM 627 C CA . VAL A 1 83 ? 18.818 -12.705 -18.318 1.00 86.81 83 VAL A CA 1
ATOM 628 C C . VAL A 1 83 ? 18.644 -14.102 -18.915 1.00 86.81 83 VAL A C 1
ATOM 630 O O . VAL A 1 83 ? 19.100 -15.073 -18.332 1.00 86.81 83 VAL A O 1
ATOM 633 N N . LYS A 1 84 ? 17.991 -14.214 -20.078 1.00 82.75 84 LYS A N 1
ATOM 634 C CA . LYS A 1 84 ? 17.683 -15.505 -20.703 1.00 82.75 84 LYS A CA 1
ATOM 635 C C . LYS A 1 84 ? 18.767 -15.980 -21.671 1.00 82.75 84 LYS A C 1
ATOM 637 O O . LYS A 1 84 ? 19.081 -17.161 -21.690 1.00 82.75 84 LYS A O 1
ATOM 642 N N . CYS A 1 85 ? 19.332 -15.087 -22.483 1.00 87.62 85 CYS A N 1
ATOM 643 C CA . CYS A 1 85 ? 20.378 -15.440 -23.453 1.00 87.62 85 CYS A CA 1
ATOM 644 C C . CYS A 1 85 ? 21.739 -14.792 -23.157 1.00 87.62 85 CYS A C 1
ATOM 646 O O . CYS A 1 85 ? 22.667 -14.932 -23.948 1.00 87.62 85 CYS A O 1
ATOM 648 N N . HIS A 1 86 ? 21.853 -14.035 -22.058 1.00 85.31 86 HIS A N 1
ATOM 649 C CA . HIS A 1 86 ? 23.053 -13.318 -21.599 1.00 85.31 86 HIS A CA 1
ATOM 650 C C . HIS A 1 86 ? 23.686 -12.341 -22.601 1.00 85.31 86 HIS A C 1
ATOM 652 O O . HIS A 1 86 ? 24.721 -11.736 -22.303 1.00 85.31 86 HIS A O 1
ATOM 658 N N . SER A 1 87 ? 23.050 -12.118 -23.752 1.00 84.00 87 SER A N 1
ATOM 659 C CA . SER A 1 87 ? 23.505 -11.184 -24.776 1.00 84.00 87 SER A CA 1
ATOM 660 C C . SER A 1 87 ? 23.364 -9.736 -24.305 1.00 84.00 87 SER A C 1
ATOM 662 O O . SER A 1 87 ? 22.413 -9.376 -23.606 1.00 84.00 87 SER A O 1
ATOM 664 N N . LYS A 1 88 ? 24.322 -8.899 -24.712 1.00 88.62 88 LYS A N 1
ATOM 665 C CA . LYS A 1 88 ? 24.270 -7.441 -24.558 1.00 88.62 88 LYS A CA 1
ATOM 666 C C . LYS A 1 88 ? 23.321 -6.867 -25.617 1.00 88.62 88 LYS A C 1
ATOM 668 O O . LYS A 1 88 ? 23.513 -7.120 -26.803 1.00 88.62 88 LYS A O 1
ATOM 673 N N . VAL A 1 89 ? 22.302 -6.123 -25.199 1.00 89.00 89 VAL A N 1
ATOM 674 C CA . VAL A 1 89 ? 21.233 -5.596 -26.057 1.00 89.00 89 VAL A CA 1
ATOM 675 C C . VAL A 1 89 ? 21.043 -4.112 -25.773 1.00 89.00 89 VAL A C 1
ATOM 677 O O . VAL A 1 89 ? 20.865 -3.718 -24.627 1.00 89.00 89 VAL A O 1
ATOM 680 N N . ALA A 1 90 ? 21.037 -3.276 -26.811 1.00 89.56 90 ALA A N 1
ATOM 681 C CA . ALA A 1 90 ? 20.737 -1.854 -26.654 1.00 89.56 90 ALA A CA 1
ATOM 682 C C . ALA A 1 90 ? 19.364 -1.658 -25.987 1.00 89.56 90 ALA A C 1
ATOM 684 O O . ALA A 1 90 ? 18.396 -2.315 -26.375 1.00 89.56 90 ALA A O 1
ATOM 685 N N . ALA A 1 91 ? 19.260 -0.730 -25.037 1.00 86.94 91 ALA A N 1
ATOM 686 C CA . ALA A 1 91 ? 18.036 -0.465 -24.284 1.00 86.94 91 ALA A CA 1
ATOM 687 C C . ALA A 1 91 ? 16.846 -0.170 -25.212 1.00 86.94 91 ALA A C 1
ATOM 689 O O . ALA A 1 91 ? 15.753 -0.698 -25.019 1.00 86.94 91 ALA A O 1
ATOM 690 N N . THR A 1 92 ? 17.087 0.558 -26.308 1.00 88.56 92 THR A N 1
ATOM 691 C CA . THR A 1 92 ? 16.083 0.861 -27.344 1.00 88.56 92 THR A CA 1
ATOM 692 C C . THR A 1 92 ? 15.532 -0.375 -28.062 1.00 88.56 92 THR A C 1
ATOM 694 O O . THR A 1 92 ? 14.447 -0.324 -28.636 1.00 88.56 92 THR A O 1
ATOM 697 N N . ARG A 1 93 ? 16.254 -1.502 -28.039 1.00 87.56 93 ARG A N 1
ATOM 698 C CA . ARG A 1 93 ? 15.880 -2.774 -28.680 1.00 87.56 93 ARG A CA 1
ATOM 699 C C . ARG A 1 93 ? 15.561 -3.878 -27.669 1.00 87.56 93 ARG A C 1
ATOM 701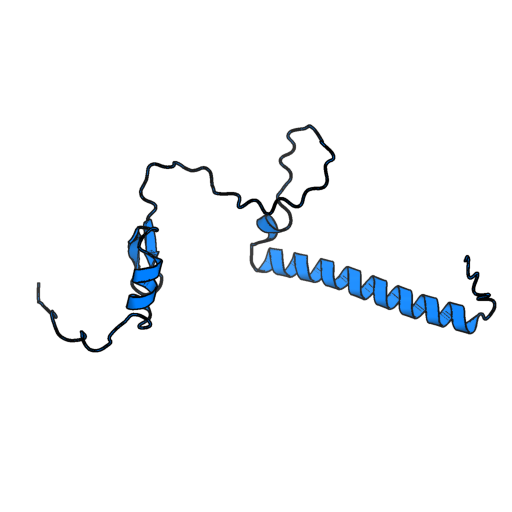 O O . ARG A 1 93 ? 15.346 -5.021 -28.072 1.00 87.56 93 ARG A O 1
ATOM 708 N N . PHE A 1 94 ? 15.500 -3.563 -26.374 1.00 89.50 94 PHE A N 1
ATOM 709 C CA . PHE A 1 94 ? 15.291 -4.572 -25.338 1.00 89.50 94 PHE A CA 1
ATOM 710 C C . PHE A 1 94 ? 13.881 -5.178 -25.386 1.00 89.50 94 PHE A C 1
ATOM 712 O O . PHE A 1 94 ? 13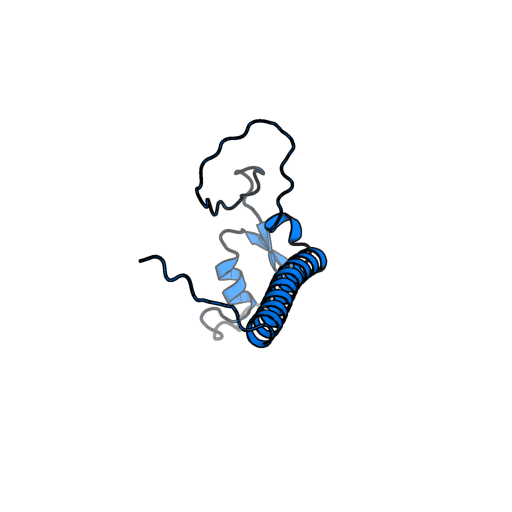.739 -6.395 -25.324 1.00 89.50 94 PHE A O 1
ATOM 719 N N . ALA A 1 95 ? 12.845 -4.364 -25.611 1.00 90.44 95 ALA A N 1
ATOM 720 C CA . ALA A 1 95 ? 11.466 -4.840 -25.760 1.00 90.44 95 ALA A CA 1
ATOM 721 C C . ALA A 1 95 ? 11.265 -5.829 -26.938 1.00 90.44 95 ALA A C 1
ATOM 723 O O . ALA A 1 95 ? 10.767 -6.935 -26.702 1.00 90.44 95 ALA A O 1
ATOM 724 N N . PRO A 1 96 ? 11.681 -5.527 -28.189 1.00 86.12 96 PRO A N 1
ATOM 725 C CA . PRO A 1 96 ? 11.575 -6.497 -29.282 1.00 86.12 96 PRO A CA 1
ATOM 726 C C . PRO A 1 96 ? 12.490 -7.715 -29.081 1.00 86.12 96 PRO A C 1
ATOM 728 O O . PRO A 1 96 ? 12.122 -8.825 -29.470 1.00 86.12 96 PRO A O 1
ATOM 731 N N . HIS A 1 97 ? 13.650 -7.547 -28.434 1.00 89.06 97 HIS A N 1
ATOM 732 C CA . HIS A 1 97 ? 14.503 -8.673 -28.058 1.00 89.06 97 HIS A CA 1
ATOM 733 C C . HIS A 1 97 ? 13.802 -9.617 -27.078 1.00 89.06 97 HIS A C 1
ATOM 735 O O . HIS A 1 97 ? 13.789 -10.819 -27.319 1.00 89.06 97 HIS A O 1
ATOM 741 N N . LEU A 1 98 ? 13.195 -9.094 -26.010 1.00 88.38 98 LEU A N 1
ATOM 742 C CA . LEU A 1 98 ? 12.458 -9.881 -25.020 1.00 88.38 98 LEU A CA 1
ATOM 743 C C . LEU A 1 98 ? 11.307 -10.658 -25.655 1.00 88.38 98 LEU A C 1
ATOM 745 O O . LEU A 1 98 ? 11.156 -11.844 -25.377 1.00 88.38 98 LEU A O 1
ATOM 749 N N . SER A 1 99 ? 10.545 -10.017 -26.543 1.00 86.50 99 SER A N 1
ATOM 750 C CA . SER A 1 99 ? 9.468 -10.674 -27.287 1.00 86.50 99 SER A CA 1
ATOM 751 C C . SER A 1 99 ? 9.991 -11.917 -28.022 1.00 86.50 99 SER A C 1
ATOM 753 O O . SER A 1 99 ? 9.498 -13.022 -27.799 1.00 86.50 99 SER A O 1
ATOM 755 N N . ASN A 1 100 ? 11.077 -11.791 -28.788 1.00 83.38 100 ASN A N 1
ATOM 756 C CA . ASN A 1 100 ? 11.661 -12.922 -29.517 1.00 83.38 100 ASN A CA 1
ATOM 757 C C . ASN A 1 100 ? 12.365 -13.941 -28.601 1.00 83.38 100 ASN A C 1
ATOM 759 O O . ASN A 1 100 ? 12.191 -15.146 -28.768 1.00 83.38 100 ASN A O 1
ATOM 763 N N . CYS A 1 101 ? 13.140 -13.477 -27.619 1.00 85.25 101 CYS A N 1
ATOM 764 C CA . CYS A 1 101 ? 13.929 -14.309 -26.708 1.00 85.25 101 CYS A CA 1
ATOM 765 C C . CYS A 1 101 ? 13.033 -15.154 -25.791 1.00 85.25 101 CYS A C 1
ATOM 767 O O . CYS A 1 101 ? 13.329 -16.314 -25.508 1.00 85.25 101 CYS A O 1
ATOM 769 N N . MET A 1 102 ? 11.895 -14.604 -25.363 1.00 84.25 102 MET A N 1
ATOM 770 C CA . MET A 1 102 ? 10.9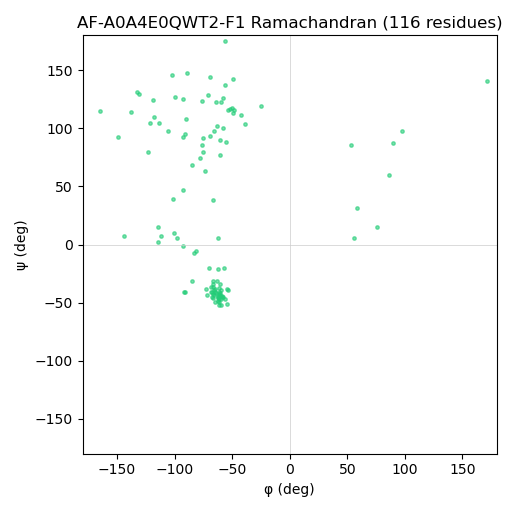02 -15.335 -24.580 1.00 84.25 102 MET A CA 1
ATOM 771 C C . MET A 1 102 ? 9.970 -16.205 -25.432 1.00 84.25 102 MET A C 1
ATOM 773 O O . MET A 1 102 ? 9.203 -16.971 -24.860 1.00 84.25 102 MET A O 1
ATOM 777 N N . GLY A 1 103 ? 10.053 -16.139 -26.765 1.00 78.19 103 GLY A N 1
ATOM 778 C CA . GLY A 1 103 ? 9.169 -16.887 -27.664 1.00 78.19 103 GLY A CA 1
ATOM 779 C C . GLY A 1 103 ? 7.758 -16.301 -27.785 1.00 78.19 103 GLY A C 1
ATOM 780 O O . GLY A 1 103 ? 6.866 -16.973 -28.288 1.00 78.19 103 GLY A O 1
ATOM 781 N N . LEU A 1 104 ? 7.566 -15.055 -27.342 1.00 73.38 104 LEU A N 1
ATOM 782 C CA . LEU A 1 104 ? 6.320 -14.280 -27.436 1.00 73.38 104 LEU A CA 1
ATOM 783 C C . LEU A 1 104 ? 6.267 -13.407 -28.710 1.00 73.38 104 LEU A C 1
ATOM 785 O O . LEU A 1 104 ? 5.312 -12.666 -28.930 1.00 73.38 104 LEU A O 1
ATOM 789 N N . GLY A 1 105 ? 7.325 -13.447 -29.523 1.00 65.56 105 GLY A N 1
ATOM 790 C CA . GLY A 1 105 ? 7.504 -12.671 -30.742 1.00 65.56 105 GLY A CA 1
ATOM 791 C C . GLY A 1 105 ? 6.960 -13.378 -31.972 1.00 65.56 105 GLY A C 1
ATOM 792 O O . GLY A 1 105 ? 6.958 -14.604 -32.072 1.00 65.56 105 GLY A O 1
ATOM 793 N N . ARG A 1 106 ? 6.470 -12.572 -32.916 1.00 65.00 106 ARG A N 1
ATOM 794 C CA . ARG A 1 106 ? 5.776 -13.016 -34.127 1.00 65.00 106 ARG A CA 1
ATOM 795 C C . ARG A 1 106 ? 6.594 -14.069 -34.891 1.00 65.00 106 ARG A C 1
ATOM 797 O O . ARG A 1 106 ? 7.623 -13.753 -35.482 1.00 65.00 106 ARG A O 1
ATOM 804 N N . ASN A 1 107 ? 6.001 -15.263 -34.979 1.00 52.97 107 ASN A N 1
ATOM 805 C CA . ASN A 1 107 ? 6.254 -16.339 -35.940 1.00 52.97 107 ASN A CA 1
ATOM 806 C C . ASN A 1 107 ? 7.333 -17.380 -35.552 1.00 52.97 107 ASN A C 1
ATOM 808 O O . ASN A 1 107 ? 8.483 -17.328 -35.988 1.00 52.97 107 ASN A O 1
ATOM 812 N N . SER A 1 108 ? 6.909 -18.423 -34.830 1.00 56.62 108 SER A N 1
ATOM 813 C CA . SER A 1 108 ? 7.637 -19.684 -34.588 1.00 56.62 108 SER A CA 1
ATOM 814 C C . SER A 1 108 ? 7.938 -20.508 -35.856 1.00 56.62 108 SER A C 1
ATOM 816 O O . SER A 1 108 ? 8.512 -21.588 -35.759 1.00 56.62 108 SER A O 1
ATOM 818 N N . SER A 1 109 ? 7.633 -19.997 -37.052 1.00 57.25 109 SER A N 1
ATOM 819 C CA . SER A 1 109 ? 7.949 -20.635 -38.339 1.00 57.25 109 SER A CA 1
ATOM 820 C C . SER A 1 109 ? 9.377 -20.382 -38.844 1.00 57.25 109 SER A C 1
ATOM 822 O O . SER A 1 109 ? 9.792 -21.012 -39.811 1.00 57.25 109 SER A O 1
ATOM 824 N N . ARG A 1 110 ? 10.174 -19.518 -38.191 1.00 56.47 110 ARG A N 1
ATOM 825 C CA . ARG A 1 110 ? 11.601 -19.305 -38.526 1.00 56.47 110 ARG A CA 1
ATOM 826 C C . ARG A 1 110 ? 12.559 -20.032 -37.572 1.00 56.47 110 ARG A C 1
ATOM 828 O O . ARG A 1 110 ? 13.598 -19.494 -37.210 1.00 56.47 110 ARG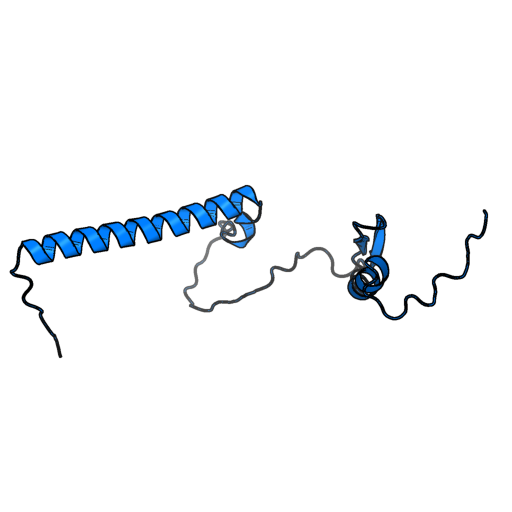 A O 1
ATOM 835 N N . ARG A 1 111 ? 12.237 -21.259 -37.150 1.00 52.59 111 ARG A N 1
ATOM 836 C CA . ARG A 1 111 ? 13.218 -22.182 -36.535 1.00 52.59 111 ARG A CA 1
ATOM 837 C C . ARG A 1 111 ? 13.852 -23.109 -37.576 1.00 52.59 111 ARG A C 1
ATOM 839 O O . ARG A 1 111 ? 13.958 -24.309 -37.372 1.00 52.59 111 ARG A O 1
ATOM 846 N N . ALA A 1 112 ? 14.274 -22.532 -38.692 1.00 49.09 112 ALA A N 1
ATOM 847 C CA . ALA A 1 112 ? 15.103 -23.191 -39.688 1.00 49.09 112 ALA A CA 1
ATOM 848 C C . ALA A 1 112 ? 15.980 -22.117 -40.336 1.00 49.09 112 ALA A C 1
ATOM 850 O O . ALA A 1 112 ? 15.515 -21.397 -41.213 1.00 49.09 112 ALA A O 1
ATOM 851 N N . ASN A 1 113 ? 17.186 -21.916 -39.802 1.00 47.25 113 ASN A N 1
ATOM 852 C CA . ASN A 1 113 ? 18.445 -21.919 -40.554 1.00 47.25 113 ASN A CA 1
ATOM 853 C C . ASN A 1 113 ? 19.600 -21.448 -39.644 1.00 47.25 113 ASN A C 1
ATOM 855 O O . ASN A 1 113 ? 19.441 -20.492 -38.887 1.00 47.25 113 ASN A O 1
ATOM 859 N N . ASN A 1 114 ? 20.754 -22.101 -39.792 1.00 44.56 114 ASN A N 1
ATOM 860 C CA . ASN A 1 114 ? 22.073 -21.795 -39.217 1.00 44.56 114 ASN A CA 1
ATOM 861 C C . ASN A 1 114 ? 22.386 -22.350 -37.813 1.00 44.56 114 ASN A C 1
ATOM 863 O O . ASN A 1 114 ? 22.807 -21.628 -36.913 1.00 44.56 114 ASN A O 1
ATOM 867 N N . PHE A 1 115 ? 22.338 -23.681 -37.681 1.00 50.16 115 PHE A N 1
ATOM 868 C CA . PHE A 1 115 ? 23.543 -24.359 -37.191 1.00 50.16 115 PHE A CA 1
ATOM 869 C C . PHE A 1 115 ? 24.578 -24.247 -38.316 1.00 50.16 115 PHE A C 1
ATOM 871 O O . PHE A 1 115 ? 24.552 -25.011 -39.276 1.00 50.16 115 PHE A O 1
ATOM 878 N N . SER A 1 116 ? 25.420 -23.225 -38.254 1.00 36.97 116 SER A N 1
ATOM 879 C CA . SER A 1 116 ? 26.627 -23.141 -39.066 1.00 36.97 116 SER A CA 1
ATOM 880 C C . SER A 1 116 ? 27.796 -23.230 -38.102 1.00 36.97 116 SER A C 1
ATOM 882 O O . SER A 1 116 ? 28.051 -22.289 -37.354 1.00 36.97 116 SER A O 1
ATOM 884 N N . TYR A 1 117 ? 28.428 -24.407 -38.104 1.00 36.94 117 TYR A N 1
ATOM 885 C CA . TYR A 1 117 ? 29.849 -24.605 -37.823 1.00 36.94 117 TYR A CA 1
ATOM 886 C C . TYR A 1 117 ? 30.647 -23.331 -38.137 1.00 36.94 117 TYR A C 1
ATOM 888 O O . TYR A 1 117 ? 30.599 -22.903 -39.289 1.00 36.94 117 TYR A O 1
ATOM 896 N N . VAL A 1 118 ? 31.320 -22.750 -37.140 1.00 38.59 118 VAL A N 1
ATOM 897 C CA . VAL A 1 118 ? 32.781 -22.525 -37.028 1.00 38.59 118 VAL A CA 1
ATOM 898 C C . VAL A 1 118 ? 33.069 -22.175 -35.569 1.00 38.59 118 VAL A C 1
ATOM 900 O O . VAL A 1 118 ? 32.370 -21.285 -35.035 1.00 38.59 118 VAL A O 1
#

Sequence (118 aa):
MNTKFPTDNPQLTEVLNEVVDDLIDSCILDGIFAMHRAIKLDYLHVIAPEQANDGEFPDNGSLRLGVTSGRENAKAASCCRCVKCHSKVAATRFAPHLSNCMGLGRNSSRRANNFSYV

Nearest PDB structures (foldseek):
  6tbm-assembly1_C  TM=4.826E-01  e=5.886E+00  Komagataella phaffii GS115
  2dmi-assembly1_A  TM=2.489E-01  e=2.396E+00  Homo sapiens

Organism: Fasciola hepatica (NCBI:txid6192)

pLDDT: mean 71.31, std 20.26, range [36.88, 97.38]

Secondary structure (DSSP, 8-state):
---------HHHHHHHHHHHHHHHHHHHHHHHHHHHHHHHTT-HHHHS-----------------------S-TTS--EEEPTTT--EEEGGGHHHHHHHHTT-SS-TT---S-----

InterPro domains:
  IPR051078 SAGA-associated factor 11 [PTHR46367] (8-113)
  IPR060617 SAGA-associated factor 11-like, C-terminal domain [PF08209] (80-108)

Mean predicted aligned error: 19.72 Å

Foldseek 3Di:
DDPPDPPPPVVVVVVVVVVVVVVVVVVVVVVVVVCVVCVVVVNNCVVDVPPPPPDDDDDDDDPPPDPPDPPDDPPDQDWDQDPQPRDTHRPVCVVVVCCVSVVVHPDPPPPDDDPDDD